Protein AF-A0AAV4MP95-F1 (afdb_monomer_lite)

Organism: NCBI:txid1538125

pLDDT: mean 83.28, std 16.55, range [44.16, 97.88]

Sequence (91 aa):
MEILAQENLHYLSKIMCEETIQLMTNKGKDTIMAEVKKAGYFSFSVDSTPDISHTNQLALIIRYASPEYGLPTERFLTFLELKDYSVGKRS

Radius of gyration: 20.17 Å; chains: 1; bounding box: 48×60×34 Å

InterPro domains:
  IPR025398 ZMYM1-like, RNase-like domain [PF14291] (5-85)

Structure (mmCIF, N/CA/C/O backbone):
data_AF-A0AAV4MP95-F1
#
_entry.id   AF-A0AAV4MP95-F1
#
loop_
_atom_site.group_PDB
_atom_site.id
_atom_site.type_symbol
_atom_site.label_atom_id
_atom_site.label_alt_id
_atom_site.label_comp_id
_atom_site.label_asym_id
_atom_site.label_entity_id
_atom_site.label_seq_id
_atom_site.pdbx_PDB_ins_code
_atom_sit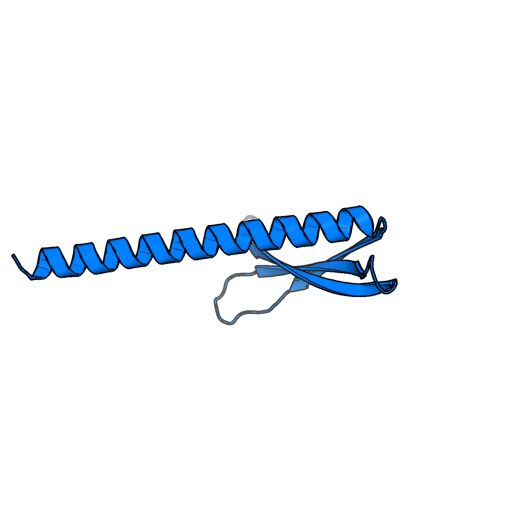e.Cartn_x
_atom_site.Cartn_y
_atom_site.Cartn_z
_atom_site.occupancy
_atom_site.B_iso_or_equiv
_atom_site.auth_seq_id
_atom_site.auth_comp_id
_atom_site.auth_asym_id
_atom_site.auth_atom_id
_atom_site.pdbx_PDB_model_num
ATOM 1 N N . MET A 1 1 ? -27.566 31.040 21.001 1.00 50.12 1 MET A N 1
ATOM 2 C CA . MET A 1 1 ? -27.102 31.300 19.620 1.00 50.12 1 MET A CA 1
ATOM 3 C C . MET A 1 1 ? -25.629 30.915 19.434 1.00 50.12 1 MET A C 1
ATOM 5 O O . MET A 1 1 ? -25.307 30.402 18.377 1.00 50.12 1 MET A O 1
ATOM 9 N N . GLU A 1 2 ? -24.769 31.039 20.457 1.00 55.06 2 GLU A N 1
ATOM 10 C CA . GLU A 1 2 ? -23.362 30.569 20.417 1.00 55.06 2 GLU A CA 1
ATOM 11 C C . GLU A 1 2 ? -23.181 29.042 20.349 1.00 55.06 2 GLU A C 1
ATOM 13 O O . GLU A 1 2 ? -22.296 28.569 19.646 1.00 55.06 2 GLU A O 1
ATOM 18 N N . ILE A 1 3 ? -24.044 28.254 21.004 1.00 52.53 3 ILE A N 1
ATOM 19 C CA . ILE A 1 3 ? -23.913 26.781 21.025 1.00 52.53 3 ILE A CA 1
ATOM 20 C C . ILE A 1 3 ? -24.064 26.173 19.614 1.00 52.53 3 ILE A C 1
ATOM 22 O O . ILE A 1 3 ? -23.294 25.298 19.234 1.00 52.53 3 ILE A O 1
ATOM 26 N N . LEU A 1 4 ? -24.978 26.708 18.792 1.00 54.59 4 LEU A N 1
ATOM 27 C CA . LEU A 1 4 ? -25.176 26.264 17.402 1.00 54.59 4 LEU A CA 1
ATOM 28 C C . LEU A 1 4 ? -23.994 26.633 16.487 1.00 54.59 4 LEU A C 1
ATOM 30 O O . LEU A 1 4 ? -23.709 25.925 15.526 1.00 54.59 4 LEU A O 1
ATOM 34 N N . ALA A 1 5 ? -23.288 27.733 16.769 1.00 59.31 5 ALA A N 1
ATOM 35 C CA . ALA A 1 5 ? -22.112 28.132 15.996 1.00 59.31 5 ALA A CA 1
ATOM 36 C C . ALA A 1 5 ? -20.911 27.209 16.274 1.00 59.31 5 ALA A C 1
ATOM 38 O O . ALA A 1 5 ? -20.178 26.858 15.350 1.00 59.31 5 ALA A O 1
ATOM 39 N N . GLN A 1 6 ? -20.750 26.771 17.528 1.00 56.16 6 GLN A N 1
ATOM 40 C CA . GLN A 1 6 ? -19.688 25.854 17.945 1.00 56.16 6 GLN A CA 1
ATOM 41 C C . GLN A 1 6 ? -19.862 24.451 17.339 1.00 56.16 6 GLN A C 1
ATOM 43 O O . GLN A 1 6 ? -18.893 23.874 16.846 1.00 56.16 6 GLN A O 1
ATOM 48 N N . GLU A 1 7 ? -21.089 23.917 17.319 1.00 61.94 7 GLU A N 1
ATOM 49 C CA . GLU A 1 7 ? -21.390 22.625 16.681 1.00 61.94 7 GLU A CA 1
ATOM 50 C C . GLU A 1 7 ? -21.131 22.659 15.170 1.00 61.94 7 GLU A C 1
ATOM 52 O O . GLU A 1 7 ? -20.514 21.740 14.627 1.00 61.94 7 GLU A O 1
ATOM 57 N N . ASN A 1 8 ? -21.511 23.751 14.500 1.00 63.19 8 ASN A N 1
ATOM 58 C CA . ASN A 1 8 ? -21.250 23.941 13.073 1.00 63.19 8 ASN A CA 1
ATOM 59 C C . ASN A 1 8 ? -19.749 24.023 12.757 1.00 63.19 8 ASN A C 1
ATOM 61 O O . ASN A 1 8 ? -19.300 23.458 11.759 1.00 63.19 8 ASN A O 1
ATOM 65 N N . LEU A 1 9 ? -18.957 24.680 13.613 1.00 71.62 9 LEU A N 1
ATOM 66 C CA . LEU A 1 9 ? -17.500 24.742 13.468 1.00 71.62 9 LEU A CA 1
ATOM 67 C C . LEU A 1 9 ? -16.862 23.349 13.613 1.00 71.62 9 LEU A C 1
ATOM 69 O O . LEU A 1 9 ? -15.977 22.983 12.840 1.00 71.62 9 LEU A O 1
ATOM 73 N N . HIS A 1 10 ? -17.336 22.557 14.578 1.00 73.19 10 HIS A N 1
ATOM 74 C CA . HIS A 1 10 ? -16.855 21.194 14.812 1.00 73.19 10 HIS A CA 1
ATOM 75 C C . HIS A 1 10 ? -17.228 20.242 13.668 1.00 73.19 10 HIS A C 1
ATOM 77 O O . HIS A 1 10 ? -16.405 19.429 13.248 1.00 73.19 10 HIS A O 1
ATOM 83 N N . TYR A 1 11 ? -18.444 20.367 13.133 1.00 77.31 11 TYR A N 1
ATOM 84 C CA . TYR A 1 11 ? -18.906 19.603 11.976 1.00 77.31 11 TYR A CA 1
ATOM 85 C C . TYR A 1 11 ? -18.097 19.930 10.717 1.00 77.31 11 TYR A C 1
ATOM 87 O O . TYR A 1 11 ? -17.627 19.018 10.040 1.00 77.31 11 TYR A O 1
ATOM 95 N N . LEU A 1 12 ? -17.862 21.219 10.448 1.00 79.88 12 LEU A N 1
ATOM 96 C CA . LEU A 1 12 ? -17.051 21.646 9.311 1.00 79.88 12 LEU A CA 1
ATOM 97 C C . LEU A 1 12 ? -15.614 21.130 9.433 1.00 79.88 12 LEU A C 1
ATOM 99 O O . LEU A 1 12 ? -15.096 20.544 8.491 1.00 79.88 12 LEU A O 1
ATOM 103 N N . SER A 1 13 ? -14.991 21.275 10.606 1.00 86.50 13 SER A N 1
ATOM 104 C CA . SER A 1 13 ? -13.645 20.748 10.869 1.00 86.50 13 SER A CA 1
ATOM 105 C C . SER A 1 13 ? -13.567 19.233 10.651 1.00 86.50 13 SER A C 1
ATOM 107 O O . SER A 1 13 ? -12.646 18.745 9.998 1.00 86.50 13 SER A O 1
ATOM 109 N N . LYS A 1 14 ? -14.574 18.484 11.121 1.00 88.44 14 LYS A N 1
ATOM 110 C CA . LYS A 1 14 ? -14.669 17.037 10.899 1.00 88.44 14 LYS A CA 1
ATOM 111 C C . LYS A 1 14 ? -14.728 16.691 9.409 1.00 88.44 14 LYS A C 1
ATOM 113 O O . LYS A 1 14 ? -13.954 15.841 8.978 1.00 88.44 14 LYS A O 1
ATOM 118 N N . ILE A 1 15 ? -15.588 17.357 8.635 1.00 91.94 15 ILE A N 1
ATOM 119 C CA . ILE A 1 15 ? -15.679 17.144 7.180 1.00 91.94 15 ILE A CA 1
ATOM 120 C C . ILE A 1 15 ? -14.337 17.431 6.518 1.00 91.94 15 ILE A C 1
ATOM 122 O O . ILE A 1 15 ? -13.836 16.598 5.771 1.00 91.94 15 ILE A O 1
ATOM 126 N N . MET A 1 16 ? -13.719 18.570 6.835 1.00 92.00 16 MET A N 1
ATOM 127 C CA . MET A 1 16 ? -12.429 18.937 6.254 1.00 92.00 16 MET A CA 1
ATOM 128 C C . MET A 1 16 ? -11.354 17.892 6.564 1.00 92.00 16 MET A C 1
ATOM 130 O O . MET A 1 16 ? -10.565 17.536 5.688 1.00 92.00 16 MET A O 1
ATOM 134 N N . CYS A 1 17 ? -11.323 17.369 7.791 1.00 93.88 17 CYS A N 1
ATOM 135 C CA . CYS A 1 17 ? -10.422 16.286 8.169 1.00 93.88 17 CYS A CA 1
ATOM 136 C C . CYS A 1 17 ? -10.691 15.013 7.358 1.00 93.88 17 CYS A C 1
ATOM 138 O O . CYS A 1 17 ? -9.751 14.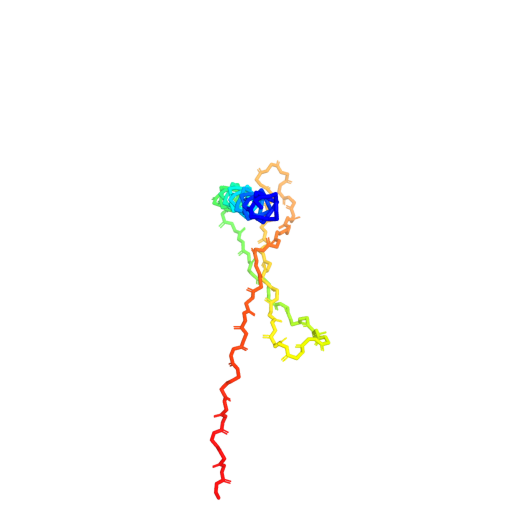444 6.807 1.00 93.88 17 CYS A O 1
ATOM 140 N N . GLU A 1 18 ? -11.947 14.579 7.250 1.00 95.12 18 GLU A N 1
ATOM 141 C CA . GLU A 1 18 ? -12.335 13.393 6.475 1.00 95.12 18 GLU A CA 1
ATOM 142 C C . GLU A 1 18 ? -11.966 13.539 4.991 1.00 95.12 18 GLU A C 1
ATOM 144 O O . GLU A 1 18 ? -11.342 12.642 4.421 1.00 95.12 18 GLU A O 1
ATOM 149 N N . GLU A 1 19 ? -12.257 14.687 4.377 1.00 96.44 19 GLU A N 1
ATOM 150 C CA . GLU A 1 19 ? -11.893 14.990 2.989 1.00 96.44 19 GLU A CA 1
ATOM 151 C C . GLU A 1 19 ? -10.377 14.993 2.785 1.00 96.44 19 GLU A C 1
ATOM 153 O O . GLU A 1 19 ? -9.870 14.400 1.831 1.00 96.44 19 GLU A O 1
ATOM 158 N N . THR A 1 20 ? -9.631 15.607 3.706 1.00 95.88 20 THR A N 1
ATOM 159 C CA . THR A 1 20 ? -8.165 15.657 3.630 1.00 95.88 20 THR A CA 1
ATOM 160 C C . THR A 1 20 ? -7.569 14.255 3.757 1.00 95.88 20 THR A C 1
ATOM 162 O O . THR A 1 20 ? -6.700 13.878 2.967 1.00 95.88 20 THR A O 1
ATOM 165 N N . ILE A 1 21 ? -8.059 13.442 4.699 1.00 96.25 21 ILE A N 1
ATOM 166 C CA . ILE A 1 21 ? -7.652 12.038 4.858 1.00 96.25 21 ILE A CA 1
ATOM 167 C C . ILE A 1 21 ? -7.960 11.247 3.584 1.00 96.25 21 ILE A C 1
ATOM 169 O O . ILE A 1 21 ? -7.108 10.488 3.115 1.00 96.25 21 ILE A O 1
ATOM 173 N N . GLN A 1 22 ? -9.134 11.448 2.985 1.00 96.75 22 GLN A N 1
ATOM 174 C CA . GLN A 1 22 ? -9.533 10.759 1.762 1.00 96.75 22 GLN A CA 1
ATOM 175 C C . GLN A 1 22 ? -8.643 11.142 0.573 1.00 96.75 22 GLN A C 1
ATOM 177 O O . GLN A 1 22 ? -8.191 10.268 -0.170 1.00 96.75 22 GLN A O 1
ATOM 182 N N . LEU A 1 23 ? -8.329 12.430 0.411 1.00 97.88 23 LEU A N 1
ATOM 183 C CA . LEU A 1 23 ? -7.424 12.923 -0.631 1.00 97.88 23 LEU A CA 1
ATOM 184 C C . LEU A 1 23 ? -6.015 12.339 -0.481 1.00 97.88 23 LEU A C 1
ATOM 186 O O . LEU A 1 23 ? -5.453 11.830 -1.454 1.00 97.88 23 LEU A O 1
ATOM 190 N N . MET A 1 24 ? -5.462 12.356 0.735 1.00 97.19 24 MET A N 1
ATOM 191 C CA . MET A 1 24 ? -4.151 11.763 1.020 1.00 97.19 24 MET A CA 1
ATOM 192 C C . MET A 1 24 ? -4.150 10.253 0.766 1.00 97.19 24 MET A C 1
ATOM 194 O O . MET A 1 24 ? -3.223 9.731 0.146 1.00 97.19 24 MET A O 1
ATOM 198 N N . THR A 1 25 ? -5.212 9.558 1.178 1.00 96.50 25 THR A N 1
ATOM 199 C CA . THR A 1 25 ? -5.375 8.115 0.963 1.00 96.50 25 THR A CA 1
ATOM 200 C C . THR A 1 25 ? -5.398 7.775 -0.523 1.00 96.50 25 THR A C 1
ATOM 202 O O . THR A 1 25 ? -4.679 6.875 -0.959 1.00 96.50 25 THR A O 1
ATOM 205 N N . ASN A 1 26 ? -6.177 8.507 -1.321 1.00 96.62 26 ASN A N 1
ATOM 206 C CA . ASN A 1 26 ? -6.250 8.300 -2.767 1.00 96.62 26 ASN A CA 1
ATOM 207 C C . ASN A 1 26 ? -4.894 8.552 -3.429 1.00 96.62 26 ASN A C 1
ATOM 209 O O . ASN A 1 26 ? -4.409 7.708 -4.181 1.00 96.62 26 ASN A O 1
ATOM 213 N N . LYS A 1 27 ? -4.224 9.652 -3.069 1.00 97.75 27 LYS A N 1
ATOM 214 C CA . LYS A 1 27 ? -2.893 9.972 -3.597 1.00 97.75 27 LYS A CA 1
ATOM 215 C C . LYS A 1 27 ? -1.853 8.904 -3.245 1.00 97.75 27 LYS A C 1
ATOM 217 O O . LYS A 1 27 ? -1.016 8.556 -4.083 1.00 97.75 27 LYS A O 1
ATOM 222 N N . GLY A 1 28 ? -1.912 8.370 -2.026 1.00 96.69 28 GLY A N 1
ATOM 223 C CA . GLY A 1 28 ? -1.080 7.252 -1.586 1.00 96.69 28 GLY A CA 1
ATOM 224 C C . GLY A 1 28 ? -1.330 5.990 -2.414 1.00 96.69 28 GLY A C 1
ATOM 225 O O . GLY A 1 28 ? -0.384 5.408 -2.944 1.00 96.69 28 GLY A O 1
ATOM 226 N N . LYS A 1 29 ? -2.599 5.610 -2.608 1.00 96.31 29 LYS A N 1
ATOM 227 C CA . LYS A 1 29 ? -2.989 4.452 -3.433 1.00 96.31 29 LYS A CA 1
ATOM 228 C C . LYS A 1 29 ? -2.536 4.589 -4.885 1.00 96.31 29 LYS A C 1
ATOM 230 O O . LYS A 1 29 ? -1.993 3.631 -5.431 1.00 96.31 29 LYS A O 1
ATOM 235 N N . ASP A 1 30 ? -2.690 5.766 -5.487 1.00 97.31 30 ASP A N 1
ATOM 236 C CA . ASP A 1 30 ? -2.235 6.034 -6.858 1.00 97.31 30 ASP A CA 1
ATOM 237 C C . ASP A 1 30 ? -0.720 5.863 -6.999 1.00 97.31 30 ASP A C 1
ATOM 239 O O . ASP A 1 30 ? -0.235 5.297 -7.981 1.00 97.31 30 ASP A O 1
ATOM 243 N N . THR A 1 31 ? 0.031 6.313 -5.992 1.00 96.38 31 THR A N 1
ATOM 244 C CA . THR A 1 31 ? 1.494 6.189 -5.954 1.00 96.38 31 THR A CA 1
ATOM 245 C C . THR A 1 31 ? 1.910 4.723 -5.866 1.00 96.38 31 THR A C 1
ATOM 247 O O . THR A 1 31 ? 2.692 4.257 -6.694 1.00 96.38 31 THR A O 1
ATOM 250 N N . ILE A 1 32 ? 1.316 3.967 -4.937 1.00 95.94 32 ILE A N 1
ATOM 251 C CA . ILE A 1 32 ? 1.558 2.525 -4.792 1.00 95.94 32 ILE A CA 1
ATOM 252 C C . ILE A 1 32 ? 1.221 1.795 -6.098 1.00 95.94 32 ILE A C 1
ATOM 254 O O . ILE A 1 32 ? 2.008 0.986 -6.580 1.00 95.94 32 ILE A O 1
ATOM 258 N N . MET A 1 33 ? 0.083 2.113 -6.720 1.00 95.81 33 MET A N 1
ATOM 259 C CA . MET A 1 33 ? -0.336 1.503 -7.982 1.00 95.81 33 MET A CA 1
ATOM 260 C C . MET A 1 33 ? 0.651 1.792 -9.121 1.00 95.81 33 MET A C 1
ATOM 262 O O . MET A 1 33 ? 0.942 0.908 -9.928 1.00 95.81 33 MET A O 1
ATOM 266 N N . ALA A 1 34 ? 1.184 3.013 -9.202 1.00 96.31 34 ALA A N 1
ATOM 267 C CA . ALA A 1 34 ? 2.193 3.367 -10.194 1.00 96.31 34 ALA A CA 1
ATOM 268 C C . ALA A 1 34 ? 3.507 2.597 -9.984 1.00 96.31 34 ALA A C 1
ATOM 270 O O . ALA A 1 34 ? 4.106 2.141 -10.959 1.00 96.31 34 ALA A O 1
ATOM 271 N N . GLU A 1 35 ? 3.945 2.419 -8.736 1.00 95.75 35 GLU A N 1
ATOM 272 C CA . GLU A 1 35 ? 5.140 1.635 -8.396 1.00 95.75 35 GLU A CA 1
ATOM 273 C C . GLU A 1 35 ? 4.956 0.150 -8.730 1.00 95.75 35 GLU A C 1
ATOM 275 O O . GLU A 1 35 ? 5.798 -0.435 -9.408 1.00 95.75 35 GLU A O 1
ATOM 280 N N . VAL A 1 36 ? 3.823 -0.440 -8.344 1.00 96.31 36 VAL A N 1
ATOM 281 C CA . VAL A 1 36 ? 3.487 -1.847 -8.617 1.00 96.31 36 VAL A CA 1
ATOM 282 C C . VAL A 1 36 ? 3.429 -2.125 -10.120 1.00 96.31 36 VAL A C 1
ATOM 284 O O . VAL A 1 36 ? 3.998 -3.109 -10.591 1.00 96.31 36 VAL A O 1
ATOM 287 N N . LYS A 1 37 ? 2.798 -1.236 -10.901 1.00 95.69 37 LYS A N 1
ATOM 288 C CA . LYS A 1 37 ? 2.752 -1.357 -12.368 1.00 95.69 37 LYS A CA 1
ATOM 289 C C . LYS A 1 37 ? 4.143 -1.322 -12.998 1.00 95.69 37 LYS A C 1
ATOM 291 O O . LYS A 1 37 ? 4.378 -2.037 -13.966 1.00 95.69 37 LYS A O 1
ATOM 296 N N . LYS A 1 38 ? 5.056 -0.509 -12.460 1.00 96.06 38 LYS A N 1
ATOM 297 C CA . LYS A 1 38 ? 6.453 -0.453 -12.919 1.00 96.06 38 LYS A CA 1
ATOM 298 C C . LYS A 1 38 ? 7.253 -1.688 -12.504 1.00 96.06 38 LYS A C 1
ATOM 300 O O . LYS A 1 38 ? 8.110 -2.118 -13.264 1.00 96.06 38 LYS A O 1
ATOM 305 N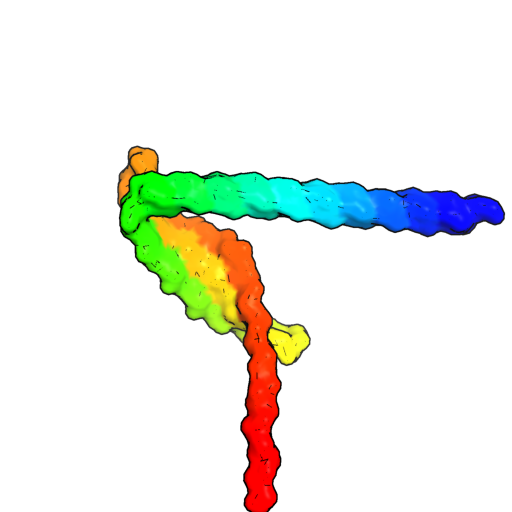 N . ALA A 1 39 ? 6.980 -2.250 -11.327 1.00 95.38 39 ALA A N 1
ATOM 306 C CA . ALA A 1 39 ? 7.683 -3.420 -10.805 1.00 95.38 39 ALA A CA 1
ATOM 307 C C . ALA A 1 39 ? 7.428 -4.695 -11.630 1.00 95.38 39 ALA A C 1
ATOM 309 O O . ALA A 1 39 ? 8.279 -5.580 -11.681 1.00 95.38 39 ALA A O 1
ATOM 310 N N . GLY A 1 40 ? 6.251 -4.818 -12.253 1.00 90.62 40 GLY A N 1
ATOM 311 C CA . GLY A 1 40 ? 5.863 -5.962 -13.090 1.00 90.62 40 GLY A CA 1
ATOM 312 C C . GLY A 1 40 ? 5.526 -7.241 -12.313 1.00 90.62 40 GLY A C 1
ATOM 313 O O . GLY A 1 40 ? 4.648 -7.990 -12.733 1.00 90.62 40 GLY A O 1
ATOM 314 N N . TYR A 1 41 ? 6.148 -7.456 -11.151 1.00 93.12 41 TYR A N 1
ATOM 315 C CA . TYR A 1 41 ? 5.888 -8.580 -10.252 1.00 93.12 41 TYR A CA 1
ATOM 316 C C . TYR A 1 41 ? 5.504 -8.092 -8.855 1.00 93.12 41 TYR A C 1
ATOM 318 O O . TYR A 1 41 ? 6.183 -7.249 -8.262 1.00 93.12 41 TYR A O 1
ATOM 326 N N . PHE A 1 42 ? 4.423 -8.655 -8.319 1.00 96.81 42 PHE A N 1
ATOM 327 C CA . PHE A 1 42 ? 3.934 -8.368 -6.976 1.00 96.81 42 PHE A CA 1
ATOM 328 C C . PHE A 1 42 ? 3.217 -9.584 -6.375 1.00 96.81 42 PHE A C 1
ATOM 330 O O . PHE A 1 42 ? 2.799 -10.495 -7.090 1.00 96.81 42 PHE A O 1
ATOM 337 N N . SER A 1 43 ? 3.052 -9.580 -5.057 1.00 96.88 43 SER A N 1
ATOM 338 C CA . SER A 1 43 ? 2.256 -10.553 -4.309 1.00 96.88 43 SER A CA 1
ATOM 339 C C . SER A 1 43 ? 1.403 -9.853 -3.257 1.00 96.88 43 SER A C 1
ATOM 341 O O . SER A 1 43 ? 1.783 -8.799 -2.745 1.00 96.88 43 SER A O 1
ATOM 343 N N . PHE A 1 44 ? 0.282 -10.468 -2.887 1.00 96.19 44 PHE A N 1
ATOM 344 C CA . PHE A 1 44 ? -0.516 -10.044 -1.741 1.00 96.19 44 PHE A CA 1
ATOM 345 C C . PHE A 1 44 ? -0.254 -10.946 -0.539 1.00 96.19 44 PHE A C 1
ATOM 347 O O . PHE A 1 44 ? -0.169 -12.165 -0.683 1.00 96.19 44 PHE A O 1
ATOM 354 N N . SER A 1 45 ? -0.182 -10.332 0.635 1.00 95.31 45 SER A N 1
ATOM 355 C CA . SER A 1 45 ? -0.212 -11.000 1.929 1.00 95.31 45 SER A CA 1
ATOM 356 C C . SER A 1 45 ? -1.456 -10.539 2.672 1.00 95.31 45 SER A C 1
ATOM 358 O O . SER A 1 45 ? -1.773 -9.348 2.685 1.00 95.31 45 SER A O 1
ATOM 360 N N . VAL A 1 46 ? -2.162 -11.489 3.272 1.00 93.25 46 VAL A N 1
ATOM 361 C CA . VAL A 1 46 ? -3.358 -11.230 4.068 1.00 93.25 46 VAL A CA 1
ATOM 362 C C . VAL A 1 46 ? -3.126 -11.844 5.438 1.00 93.25 46 VAL A C 1
ATOM 364 O O . VAL A 1 46 ? -2.887 -13.048 5.516 1.00 93.25 46 VAL A O 1
ATOM 367 N N . ASP A 1 47 ? -3.157 -11.027 6.486 1.00 88.94 47 ASP A N 1
ATOM 368 C CA . ASP A 1 47 ? -2.897 -11.476 7.856 1.00 88.94 47 ASP A CA 1
ATOM 369 C C . ASP A 1 47 ? -4.093 -11.200 8.766 1.00 88.94 47 ASP A C 1
ATOM 371 O O . ASP A 1 47 ? -4.726 -10.145 8.676 1.00 88.94 47 ASP A O 1
ATOM 375 N N . SER A 1 48 ? -4.413 -12.158 9.632 1.00 82.44 48 SER A N 1
ATOM 376 C CA . SER A 1 48 ? -5.442 -11.990 10.651 1.00 82.44 48 SER A CA 1
ATOM 377 C C . SER A 1 48 ? -4.830 -11.307 11.858 1.00 82.44 48 SER A C 1
ATOM 379 O O . SER A 1 48 ? -4.004 -11.892 12.556 1.00 82.44 48 SER A O 1
ATOM 381 N N . THR A 1 49 ? -5.270 -10.089 12.141 1.00 70.31 49 THR A N 1
ATOM 382 C CA . THR A 1 49 ? -4.938 -9.414 13.392 1.00 70.31 49 THR A CA 1
ATOM 383 C C . THR A 1 49 ? -6.075 -9.685 14.375 1.00 70.31 49 THR A C 1
ATOM 385 O O . THR A 1 49 ? -7.147 -9.102 14.198 1.00 70.31 49 THR A O 1
ATOM 388 N N . PRO A 1 50 ? -5.915 -10.577 15.371 1.00 60.81 50 PRO A N 1
ATOM 389 C CA . PRO A 1 50 ? -6.949 -10.785 16.375 1.00 60.81 50 PRO A CA 1
ATOM 390 C C . PRO A 1 50 ? -7.061 -9.515 17.223 1.00 60.81 50 PRO A C 1
ATOM 392 O O . PRO A 1 50 ? -6.223 -9.249 18.083 1.00 60.81 50 PRO A O 1
ATOM 395 N N . ASP A 1 51 ? -8.069 -8.699 16.932 1.00 59.22 51 ASP A N 1
ATOM 396 C CA . ASP A 1 51 ? -8.387 -7.502 17.698 1.00 59.22 51 ASP A CA 1
ATOM 397 C C . ASP A 1 51 ? -9.300 -7.864 18.885 1.00 59.22 51 ASP A C 1
ATOM 399 O O . ASP A 1 51 ? -10.144 -8.759 18.819 1.00 59.22 51 ASP A O 1
ATOM 403 N N . ILE A 1 52 ? -9.138 -7.132 19.982 1.00 59.44 52 ILE A N 1
ATOM 404 C CA . ILE A 1 52 ? -9.976 -7.154 21.186 1.00 59.44 52 ILE A CA 1
ATOM 405 C C . ILE A 1 52 ? -11.399 -6.633 20.857 1.00 59.44 52 ILE A C 1
ATOM 407 O O . ILE A 1 52 ? -12.328 -6.815 21.638 1.00 59.44 52 ILE A O 1
ATOM 411 N N . SER A 1 53 ? -11.592 -6.005 19.690 1.00 62.59 53 SER A N 1
ATOM 412 C CA . SER A 1 53 ? -12.824 -5.334 19.246 1.00 62.59 53 SER A CA 1
ATOM 413 C C . SER A 1 53 ? -13.966 -6.238 18.748 1.00 62.59 53 SER A C 1
ATOM 415 O O . SER A 1 53 ? -14.998 -5.720 18.321 1.00 62.59 53 SER A O 1
ATOM 417 N N . HIS A 1 54 ? -13.834 -7.569 18.820 1.00 63.31 54 HIS A N 1
ATOM 418 C CA . HIS A 1 54 ? -14.819 -8.551 18.324 1.00 63.31 54 HIS A CA 1
ATOM 419 C C . HIS A 1 54 ? -15.129 -8.482 16.815 1.00 63.31 54 HIS A C 1
ATOM 421 O O . HIS A 1 54 ? -16.017 -9.199 16.352 1.00 63.31 54 HIS A O 1
ATOM 427 N N . THR A 1 55 ? -14.409 -7.678 16.027 1.00 65.38 55 THR A N 1
ATOM 428 C CA . THR A 1 55 ? -14.504 -7.691 14.564 1.00 65.38 55 THR A CA 1
ATOM 429 C C . THR A 1 55 ? -13.367 -8.522 13.980 1.00 65.38 55 THR A C 1
ATOM 431 O O . THR A 1 55 ? -12.185 -8.300 14.240 1.00 65.38 55 THR A O 1
ATOM 434 N N . ASN A 1 56 ? -13.725 -9.526 13.184 1.00 75.88 56 ASN A N 1
ATOM 435 C CA . ASN A 1 56 ? -12.745 -10.316 12.458 1.00 75.88 56 ASN A CA 1
ATOM 436 C C . ASN A 1 56 ? -12.301 -9.513 11.226 1.00 75.88 56 ASN A C 1
ATOM 438 O O . ASN A 1 56 ? -13.044 -9.393 10.252 1.00 75.88 56 ASN A O 1
ATOM 442 N N . GLN A 1 57 ? -11.116 -8.909 11.289 1.00 85.75 57 GLN A N 1
ATOM 443 C CA . GLN A 1 57 ? -10.551 -8.115 10.198 1.00 85.75 57 GLN A CA 1
ATOM 444 C C . GLN A 1 57 ? -9.204 -8.676 9.743 1.00 85.75 57 GLN A C 1
ATOM 446 O O . GLN A 1 57 ? -8.418 -9.185 10.544 1.00 85.75 57 GLN A O 1
ATOM 451 N N . LEU A 1 58 ? -8.938 -8.575 8.442 1.00 90.38 58 LEU A N 1
ATOM 452 C CA . LEU A 1 58 ? -7.680 -9.002 7.838 1.00 90.38 58 LEU A CA 1
ATOM 453 C C . LEU A 1 58 ? -6.909 -7.800 7.292 1.00 90.38 58 LEU A C 1
ATOM 455 O O . LEU A 1 58 ? -7.466 -6.993 6.550 1.00 90.38 58 LEU A O 1
ATOM 459 N N . ALA A 1 59 ? -5.620 -7.696 7.596 1.00 92.31 59 ALA A N 1
ATOM 460 C CA . ALA A 1 59 ? -4.741 -6.699 6.997 1.00 92.31 59 ALA A CA 1
ATOM 461 C C . ALA A 1 59 ? -4.328 -7.139 5.585 1.00 92.31 59 ALA A C 1
ATOM 463 O O . ALA A 1 59 ? -3.761 -8.217 5.416 1.00 92.31 59 ALA A O 1
ATOM 464 N N . LEU A 1 60 ? -4.578 -6.302 4.574 1.00 94.50 60 LEU A N 1
ATOM 465 C CA . LEU A 1 60 ? -4.123 -6.524 3.201 1.00 94.50 60 LEU A CA 1
ATOM 466 C C . LEU A 1 60 ? -2.830 -5.747 2.939 1.00 94.50 60 LEU A C 1
ATOM 468 O O . LEU A 1 60 ? -2.812 -4.512 2.948 1.00 94.50 60 LEU A O 1
ATOM 472 N N . ILE A 1 61 ? -1.761 -6.478 2.643 1.00 96.44 61 ILE A N 1
ATOM 473 C CA . ILE A 1 61 ? -0.434 -5.944 2.333 1.00 96.44 61 ILE A CA 1
ATOM 474 C C . ILE A 1 61 ? -0.064 -6.354 0.907 1.00 96.44 61 ILE A C 1
ATOM 476 O O . ILE A 1 61 ? -0.255 -7.503 0.510 1.00 96.44 61 ILE A O 1
ATOM 480 N N . ILE A 1 62 ? 0.486 -5.425 0.127 1.00 97.50 62 ILE A N 1
ATOM 481 C CA . ILE A 1 62 ? 1.105 -5.721 -1.169 1.00 97.50 62 ILE A CA 1
ATOM 482 C C . ILE A 1 62 ? 2.625 -5.663 -1.043 1.00 97.50 62 ILE A C 1
ATOM 484 O O . ILE A 1 62 ? 3.170 -4.740 -0.436 1.00 97.50 62 ILE A O 1
ATOM 488 N N . ARG A 1 63 ? 3.308 -6.642 -1.638 1.00 97.81 63 ARG A N 1
ATOM 489 C CA . ARG A 1 63 ? 4.767 -6.705 -1.745 1.00 97.81 63 ARG A CA 1
ATOM 490 C C . ARG A 1 63 ? 5.176 -6.694 -3.216 1.00 97.81 63 ARG A C 1
ATOM 492 O O . ARG A 1 63 ? 4.607 -7.435 -4.011 1.00 97.81 63 ARG A O 1
ATOM 499 N N . TYR A 1 64 ? 6.156 -5.877 -3.582 1.00 97.06 64 TYR A N 1
ATOM 500 C CA . TYR A 1 64 ? 6.704 -5.770 -4.943 1.00 97.06 64 TYR A CA 1
ATOM 501 C C . TYR A 1 64 ? 8.195 -5.424 -4.898 1.00 97.06 64 TYR A C 1
ATOM 503 O O . TYR A 1 64 ? 8.694 -4.956 -3.876 1.00 97.06 64 TYR A O 1
ATOM 511 N N . ALA A 1 65 ? 8.925 -5.655 -5.988 1.00 95.88 65 ALA A N 1
ATOM 512 C CA . ALA A 1 65 ? 10.300 -5.173 -6.107 1.00 95.88 65 ALA A CA 1
ATOM 513 C C . ALA A 1 65 ? 10.290 -3.677 -6.456 1.00 95.88 65 ALA A C 1
ATOM 515 O O . ALA A 1 65 ? 9.650 -3.278 -7.428 1.00 95.88 65 ALA A O 1
ATOM 516 N N . SER A 1 66 ? 10.980 -2.844 -5.675 1.00 92.56 66 SER A N 1
ATOM 517 C CA . SER A 1 66 ? 11.100 -1.409 -5.945 1.00 92.56 66 SER A CA 1
ATOM 518 C C . SER A 1 66 ? 11.640 -1.198 -7.363 1.00 92.56 66 SER A C 1
ATOM 520 O O . SER A 1 66 ? 12.709 -1.724 -7.674 1.00 92.56 66 SER A O 1
ATOM 522 N N . PRO A 1 67 ? 10.966 -0.406 -8.214 1.00 88.69 67 PRO A N 1
ATOM 523 C CA . PRO A 1 67 ? 11.467 -0.111 -9.554 1.00 88.69 67 PRO A CA 1
ATOM 524 C C . PRO A 1 67 ? 12.820 0.613 -9.564 1.00 88.69 67 PRO A C 1
ATOM 526 O O . PRO A 1 67 ? 13.510 0.593 -10.576 1.00 88.69 67 PRO A O 1
ATOM 529 N N . GLU A 1 68 ? 13.185 1.273 -8.463 1.00 88.31 68 GLU A N 1
ATOM 530 C CA . GLU A 1 68 ? 14.418 2.057 -8.354 1.00 88.31 68 GLU A CA 1
ATOM 531 C C . GLU A 1 68 ? 15.616 1.197 -7.932 1.00 88.31 68 GLU A C 1
ATOM 533 O O . GLU A 1 68 ? 16.693 1.313 -8.509 1.00 88.31 68 GLU A O 1
ATOM 538 N N . TYR A 1 69 ? 15.418 0.303 -6.956 1.00 89.00 69 TYR A N 1
ATOM 539 C CA . TYR A 1 69 ? 16.511 -0.457 -6.330 1.00 89.00 69 TYR A CA 1
ATOM 540 C C . TYR A 1 69 ? 16.409 -1.977 -6.517 1.00 89.00 69 TYR A C 1
ATOM 542 O O . TYR A 1 69 ? 17.305 -2.708 -6.106 1.00 89.00 69 TYR A O 1
ATOM 550 N N . GLY A 1 70 ? 15.300 -2.483 -7.062 1.00 90.06 70 GLY A N 1
ATOM 551 C CA . GLY A 1 70 ? 15.004 -3.918 -7.143 1.00 90.06 70 GLY A CA 1
ATOM 552 C C . GLY A 1 70 ? 14.743 -4.590 -5.788 1.00 90.06 70 GLY A C 1
ATOM 553 O O . GLY A 1 70 ? 14.609 -5.809 -5.725 1.00 90.06 70 GLY A O 1
ATOM 554 N N . LEU A 1 71 ? 14.673 -3.821 -4.696 1.00 94.38 71 LEU A N 1
ATOM 555 C CA . LEU A 1 71 ? 14.522 -4.345 -3.337 1.00 94.38 71 LEU A CA 1
ATOM 556 C C . LEU A 1 71 ? 13.054 -4.628 -2.989 1.00 94.38 71 LEU A C 1
ATOM 558 O O . LEU A 1 71 ? 12.183 -3.842 -3.376 1.00 94.38 71 LEU A O 1
ATOM 562 N N . PRO A 1 72 ? 12.753 -5.689 -2.216 1.00 94.69 72 PRO A N 1
ATOM 563 C CA . PRO A 1 72 ? 11.402 -5.942 -1.729 1.00 94.69 72 PRO A CA 1
ATOM 564 C C . PRO A 1 72 ? 10.850 -4.737 -0.961 1.00 94.69 72 PRO A C 1
ATOM 566 O O . PRO A 1 72 ? 11.470 -4.240 -0.025 1.00 94.69 72 PRO A O 1
ATOM 569 N N . THR A 1 73 ? 9.678 -4.267 -1.370 1.00 96.00 73 THR A N 1
ATOM 570 C CA . THR A 1 73 ? 8.937 -3.166 -0.753 1.00 96.00 73 THR A CA 1
ATOM 571 C C . THR A 1 73 ? 7.561 -3.667 -0.357 1.00 96.00 73 THR A C 1
ATOM 573 O O . THR A 1 73 ? 6.901 -4.340 -1.147 1.00 96.00 73 THR A O 1
ATOM 576 N N . GLU A 1 74 ? 7.125 -3.324 0.852 1.00 96.69 74 GLU A N 1
ATOM 577 C CA . GLU A 1 74 ? 5.806 -3.666 1.380 1.00 96.69 74 GLU A CA 1
ATOM 578 C C . GLU A 1 74 ? 4.980 -2.413 1.634 1.00 96.69 74 GLU A C 1
ATOM 580 O O . GLU A 1 74 ? 5.480 -1.404 2.139 1.00 96.69 74 GLU A O 1
ATOM 585 N N . ARG A 1 75 ? 3.696 -2.482 1.283 1.00 96.44 75 ARG A N 1
ATOM 586 C CA . ARG A 1 75 ? 2.730 -1.409 1.504 1.00 96.44 75 ARG A CA 1
ATOM 587 C C . ARG A 1 75 ? 1.442 -1.983 2.074 1.00 96.44 75 ARG A C 1
ATOM 589 O O . ARG A 1 75 ? 0.860 -2.901 1.500 1.00 96.44 75 ARG A O 1
ATOM 596 N N . PHE A 1 76 ? 0.980 -1.405 3.177 1.00 94.62 76 PHE A N 1
ATOM 597 C CA . PHE A 1 76 ? -0.368 -1.644 3.680 1.00 94.62 76 PHE A CA 1
ATOM 598 C C . PHE A 1 76 ? -1.389 -0.981 2.751 1.00 94.62 76 PHE A C 1
ATOM 600 O O . PHE A 1 76 ? -1.217 0.179 2.371 1.00 94.62 76 PHE A O 1
ATOM 607 N N . LEU A 1 77 ? -2.442 -1.710 2.382 1.00 94.25 77 LEU A N 1
ATOM 608 C CA . LEU A 1 77 ? -3.501 -1.194 1.516 1.00 94.25 77 LEU A CA 1
ATOM 609 C C . LEU A 1 77 ? -4.757 -0.835 2.298 1.00 94.25 77 LEU A C 1
ATOM 611 O O . LEU A 1 77 ? -5.286 0.265 2.134 1.00 94.25 77 L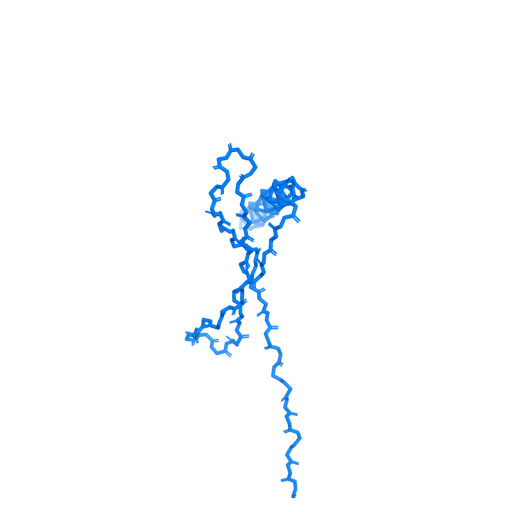EU A O 1
ATOM 615 N N . THR A 1 78 ? -5.271 -1.776 3.088 1.00 92.88 78 THR A N 1
ATOM 616 C CA . THR A 1 78 ? -6.512 -1.609 3.847 1.00 92.88 78 THR A CA 1
ATOM 617 C C . THR A 1 78 ? -6.746 -2.796 4.786 1.00 92.88 78 THR A C 1
ATOM 619 O O . THR A 1 78 ? -6.038 -3.803 4.709 1.00 92.88 78 THR A O 1
ATOM 622 N N . PHE A 1 79 ? -7.766 -2.681 5.634 1.00 91.12 79 PHE A N 1
ATOM 623 C CA . PHE A 1 79 ? -8.355 -3.808 6.346 1.00 91.12 79 PHE A CA 1
ATOM 624 C C . PHE A 1 79 ? -9.548 -4.356 5.557 1.00 91.12 79 PHE A C 1
ATOM 626 O O . PHE A 1 79 ? -10.321 -3.602 4.967 1.00 91.12 79 PHE A O 1
ATOM 633 N N . LEU A 1 80 ? -9.693 -5.675 5.544 1.00 89.75 80 LEU A N 1
ATOM 634 C CA . LEU A 1 80 ? -10.851 -6.378 5.011 1.00 89.75 80 LEU A CA 1
ATOM 635 C C . LEU A 1 80 ? -11.713 -6.831 6.184 1.00 89.75 80 LEU A C 1
ATOM 637 O O . LEU A 1 80 ? -11.245 -7.585 7.034 1.00 89.75 80 LEU A O 1
ATOM 641 N N . GLU A 1 81 ? -12.968 -6.405 6.212 1.00 86.75 81 GLU A N 1
ATOM 642 C CA . GLU A 1 81 ? -13.937 -6.889 7.192 1.00 86.75 81 GLU A CA 1
ATOM 643 C C . GLU A 1 81 ? -14.451 -8.273 6.781 1.00 86.75 81 GLU A C 1
ATOM 645 O O . GLU A 1 81 ? -15.003 -8.450 5.688 1.00 86.75 81 GLU A O 1
ATOM 650 N N . LEU A 1 82 ? -14.301 -9.264 7.658 1.00 81.25 82 LEU A N 1
ATOM 651 C CA . LEU A 1 82 ? -14.931 -10.565 7.486 1.00 81.25 82 LEU A CA 1
ATOM 652 C C . LEU A 1 82 ? -16.321 -10.519 8.113 1.00 81.25 82 LEU A C 1
ATOM 654 O O . LEU A 1 82 ? -16.480 -10.361 9.321 1.00 81.25 82 LEU A O 1
ATOM 658 N N . LYS A 1 83 ? -17.348 -10.671 7.276 1.00 76.38 83 LYS A N 1
ATOM 659 C CA . LYS A 1 83 ? -18.707 -10.895 7.766 1.00 76.38 83 LYS A CA 1
ATOM 660 C C . LYS A 1 83 ? -18.814 -12.343 8.217 1.00 76.38 83 LYS A C 1
ATOM 662 O O . LYS A 1 83 ? -18.621 -13.249 7.405 1.00 76.38 83 LYS A O 1
ATOM 667 N N . ASP A 1 84 ? -19.163 -12.555 9.479 1.00 68.81 84 ASP A N 1
ATOM 668 C CA . ASP A 1 84 ? -19.500 -13.886 9.964 1.00 68.81 84 ASP A CA 1
ATOM 669 C C . ASP A 1 84 ? -20.735 -14.392 9.212 1.00 68.81 84 ASP A C 1
ATOM 671 O O . ASP A 1 84 ? -21.858 -13.916 9.402 1.00 68.81 84 ASP A O 1
ATOM 675 N N . TYR A 1 85 ? -20.542 -15.381 8.340 1.00 53.78 85 TYR A N 1
ATOM 676 C CA . TYR A 1 85 ? -21.653 -16.207 7.899 1.00 53.78 85 TYR A CA 1
ATOM 677 C C . TYR A 1 85 ? -22.048 -17.066 9.092 1.00 53.78 85 TYR A C 1
ATOM 679 O O . TYR A 1 85 ? -21.350 -18.016 9.448 1.00 53.78 85 TYR A O 1
ATOM 687 N N . SER A 1 86 ? -23.173 -16.732 9.720 1.00 52.44 86 SER A N 1
ATOM 688 C CA . SER A 1 86 ? -23.834 -17.646 10.643 1.00 52.44 86 SER A CA 1
ATOM 689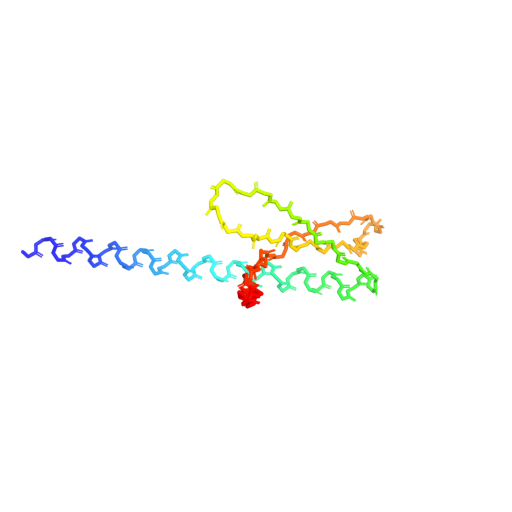 C C . SER A 1 86 ? -24.184 -18.915 9.865 1.00 52.44 86 SER A C 1
ATOM 691 O O . SER A 1 86 ? -25.166 -18.977 9.128 1.00 52.44 86 SER A O 1
ATOM 693 N N . VAL A 1 87 ? -23.336 -19.938 9.995 1.00 52.47 87 VAL A N 1
ATOM 694 C CA . VAL A 1 87 ? -23.683 -21.306 9.621 1.00 52.47 87 VAL A CA 1
ATOM 695 C C . VAL A 1 87 ? -24.964 -21.614 10.382 1.00 52.47 87 VAL A C 1
ATOM 697 O O . VAL A 1 87 ? -24.990 -21.552 11.612 1.00 52.47 87 VAL A O 1
ATOM 700 N N . GLY A 1 88 ? -26.041 -21.842 9.628 1.00 44.16 88 GLY A N 1
ATOM 701 C CA . GLY A 1 88 ? -27.369 -22.084 10.168 1.00 44.16 88 GLY A CA 1
ATOM 702 C C . GLY A 1 88 ? -27.306 -23.073 11.324 1.00 44.16 88 GLY A C 1
ATOM 703 O O . GLY A 1 88 ? -26.607 -24.087 11.247 1.00 44.16 88 GLY A O 1
ATOM 704 N N . LYS A 1 89 ? -28.024 -22.752 12.406 1.00 48.25 89 LYS A N 1
ATOM 705 C CA . LYS A 1 89 ? -28.284 -23.684 13.503 1.00 48.25 89 LYS A CA 1
ATOM 706 C C . LYS A 1 89 ? -28.687 -25.022 12.886 1.00 48.25 89 LYS A C 1
ATOM 708 O O . LYS A 1 89 ? -29.745 -25.113 12.268 1.00 48.25 89 LYS A O 1
ATOM 713 N N . ARG A 1 90 ? -27.829 -26.036 13.023 1.00 47.31 90 ARG A N 1
ATO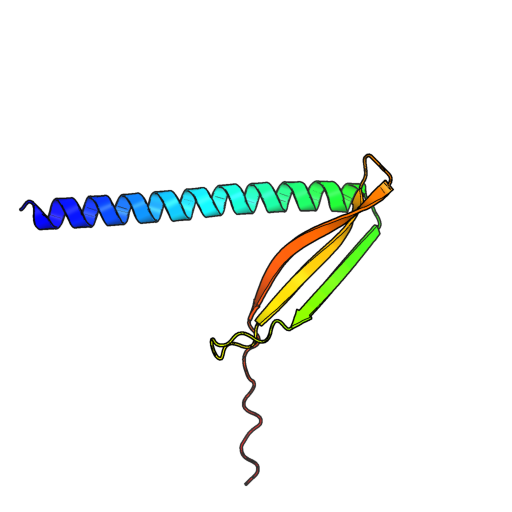M 714 C CA . ARG A 1 90 ? -28.231 -27.421 12.796 1.00 47.31 90 ARG A CA 1
ATOM 715 C C . ARG A 1 90 ? -29.241 -27.742 13.894 1.00 47.31 90 ARG A C 1
ATOM 717 O O . ARG A 1 90 ? -28.869 -27.821 15.062 1.00 47.31 90 ARG A O 1
ATOM 724 N N . SER A 1 91 ? -30.508 -27.755 13.492 1.00 51.59 91 SER A N 1
ATOM 725 C CA . SER A 1 91 ? -31.619 -28.426 14.169 1.00 51.59 91 SER A CA 1
ATOM 726 C C . SER A 1 91 ? -31.290 -29.884 14.444 1.00 51.59 91 SER A C 1
ATOM 728 O O . SER A 1 91 ? -30.646 -30.486 13.551 1.00 51.59 91 SER A O 1
#

Foldseek 3Di:
DVVVVVVVVVVVVVVVVVVVVVVVLVVVVVVVVVQQVLQVDKDWDWAFDPDPPPWGKIWIKMWGQGNVHRHIDIDTNDIDTDDDPPPDPPD

Secondary structure (DSSP, 8-state):
-HHHHHHHHHHHHHHHHHHHHHHHHHHHHHHHHHHHHHH--EEEEEEE---TTS--EEEEEEEEE-TTT--EEEEEEEEEE----------